Protein AF-A0A366MUT0-F1 (afdb_monomer)

Secondary structure (DSSP, 8-state):
--HHHHHHHHHHHTTSSS--HHHHHHHHHHHHHHHHHHHHHHHHHHH--GGGHHHHHHHHHHHHHHHHHHHHHHTT-

Structure (mmCIF, N/CA/C/O backbone):
data_AF-A0A366MUT0-F1
#
_entry.id   AF-A0A366MUT0-F1
#
loop_
_atom_site.group_PDB
_atom_site.id
_atom_site.type_symbol
_atom_site.label_atom_id
_atom_site.label_alt_id
_atom_site.label_comp_id
_atom_site.label_asym_id
_atom_site.label_entity_id
_atom_site.label_seq_id
_atom_site.pdbx_PDB_ins_code
_atom_site.Cartn_x
_atom_site.Cartn_y
_atom_site.Cartn_z
_atom_site.occupancy
_atom_site.B_iso_or_equiv
_atom_site.auth_seq_id
_atom_site.auth_comp_id
_atom_site.auth_asym_id
_atom_site.auth_atom_id
_atom_site.pdbx_PDB_model_num
ATOM 1 N N . MET A 1 1 ? 4.972 -6.173 7.503 1.00 58.72 1 MET A N 1
ATOM 2 C CA . MET A 1 1 ? 3.564 -6.658 7.513 1.00 58.72 1 MET A CA 1
ATOM 3 C C . MET A 1 1 ? 2.952 -6.554 6.106 1.00 58.72 1 MET A C 1
ATOM 5 O O . MET A 1 1 ? 3.060 -5.493 5.490 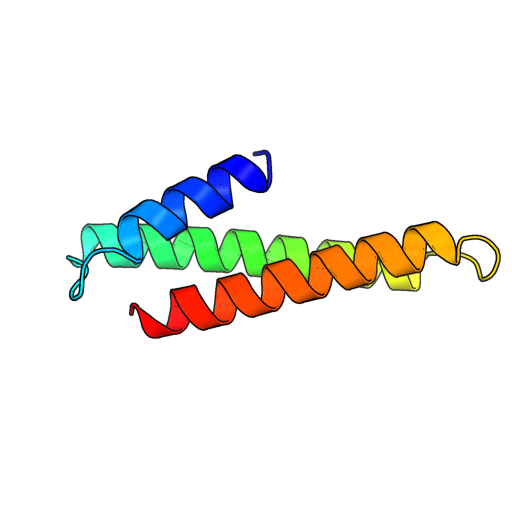1.00 58.72 1 MET A O 1
ATOM 9 N N . LYS A 1 2 ? 2.363 -7.639 5.563 1.00 72.25 2 LYS A N 1
ATOM 10 C CA . LYS A 1 2 ? 1.765 -7.664 4.203 1.00 72.25 2 LYS A CA 1
ATOM 11 C C . LYS A 1 2 ? 0.628 -6.633 4.085 1.00 72.25 2 LYS A C 1
ATOM 13 O O . LYS A 1 2 ? -0.158 -6.501 5.020 1.00 72.25 2 LYS A O 1
ATOM 18 N N . LEU A 1 3 ? 0.541 -5.921 2.954 1.00 60.66 3 LEU A N 1
ATOM 19 C CA . LEU A 1 3 ? -0.450 -4.854 2.710 1.00 60.66 3 LEU A CA 1
ATOM 20 C C . LEU A 1 3 ? -1.891 -5.340 2.942 1.00 60.66 3 LEU A C 1
ATOM 22 O O . LEU A 1 3 ? -2.675 -4.651 3.584 1.00 60.66 3 LEU A O 1
ATOM 26 N N . SER A 1 4 ? -2.198 -6.571 2.531 1.00 66.75 4 SER A N 1
ATOM 27 C CA . SER A 1 4 ? -3.516 -7.193 2.690 1.00 66.75 4 SER A CA 1
ATOM 28 C C . SER A 1 4 ? -3.971 -7.269 4.153 1.00 66.75 4 SER A C 1
ATOM 30 O O . SER A 1 4 ? -5.109 -6.926 4.454 1.00 66.75 4 SER A O 1
ATOM 32 N N . LYS A 1 5 ? -3.065 -7.600 5.089 1.00 75.06 5 LYS A N 1
ATOM 33 C CA . LYS A 1 5 ? -3.388 -7.648 6.530 1.00 75.06 5 LYS A CA 1
ATOM 34 C C . LYS A 1 5 ? -3.688 -6.264 7.111 1.00 75.06 5 LYS A C 1
ATOM 36 O O . LYS A 1 5 ? -4.447 -6.144 8.067 1.00 75.06 5 LYS A O 1
ATOM 41 N N . ILE A 1 6 ? -3.061 -5.221 6.565 1.00 68.56 6 ILE A N 1
ATOM 42 C CA . ILE A 1 6 ? -3.303 -3.834 6.981 1.00 68.56 6 ILE A CA 1
ATOM 43 C C . ILE A 1 6 ? -4.687 -3.391 6.490 1.00 68.56 6 ILE A C 1
ATOM 45 O O . ILE A 1 6 ? -5.480 -2.867 7.269 1.00 68.56 6 ILE A O 1
ATOM 49 N N . VAL A 1 7 ? -5.010 -3.703 5.231 1.00 64.31 7 VAL A N 1
ATOM 50 C CA . VAL A 1 7 ? -6.324 -3.442 4.624 1.00 64.31 7 VAL A CA 1
ATOM 51 C C . VAL A 1 7 ? -7.453 -4.135 5.392 1.00 64.31 7 VAL A C 1
ATOM 53 O O . VAL A 1 7 ? -8.480 -3.512 5.653 1.00 64.31 7 VAL A O 1
ATOM 56 N N . GLU A 1 8 ? -7.277 -5.396 5.792 1.00 70.88 8 GLU A N 1
ATOM 57 C CA . GLU A 1 8 ? -8.278 -6.127 6.584 1.00 70.88 8 GLU A CA 1
ATOM 58 C C . GLU A 1 8 ? -8.539 -5.488 7.949 1.00 70.88 8 GLU A C 1
ATOM 60 O O . GLU A 1 8 ? -9.695 -5.375 8.363 1.00 70.88 8 GLU A O 1
ATOM 65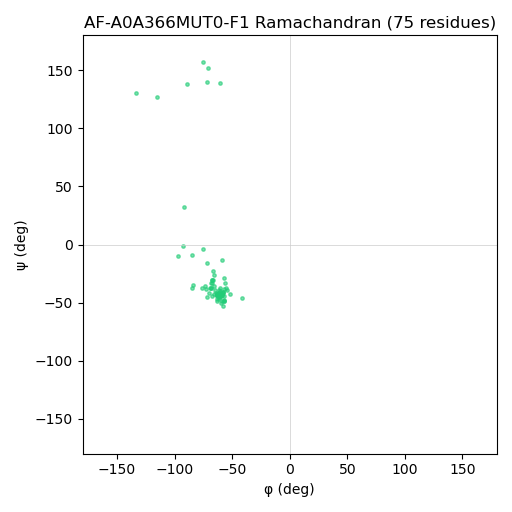 N N . LYS A 1 9 ? -7.486 -5.028 8.639 1.00 71.06 9 LYS A N 1
ATOM 66 C CA . LYS A 1 9 ? -7.638 -4.343 9.929 1.00 71.06 9 LYS A CA 1
ATOM 67 C C . LYS A 1 9 ? -8.451 -3.064 9.779 1.00 71.06 9 LYS A C 1
ATOM 69 O O . LYS A 1 9 ? -9.397 -2.878 10.534 1.00 71.06 9 LYS A O 1
ATOM 74 N N . ILE A 1 10 ? -8.144 -2.237 8.780 1.00 69.69 10 ILE A N 1
ATOM 75 C CA . ILE A 1 10 ? -8.902 -1.005 8.513 1.00 69.69 10 ILE A CA 1
ATOM 76 C C . ILE A 1 10 ? -10.346 -1.328 8.143 1.00 69.69 10 ILE A C 1
ATOM 78 O O . ILE A 1 10 ? -11.257 -0.711 8.681 1.00 69.69 10 ILE A O 1
ATOM 82 N N . LYS A 1 11 ? -10.586 -2.333 7.290 1.00 65.62 11 LYS A N 1
ATOM 83 C CA . LYS A 1 11 ? -11.947 -2.766 6.926 1.00 65.62 11 LYS A CA 1
ATOM 84 C C . LYS A 1 11 ? -12.801 -3.149 8.134 1.00 65.62 11 LYS A C 1
ATOM 86 O O . LYS A 1 11 ? -14.008 -2.940 8.096 1.00 65.62 11 LYS A O 1
ATOM 91 N N . LYS A 1 12 ? -12.203 -3.705 9.192 1.00 70.75 12 LYS A N 1
ATOM 92 C CA . LYS A 1 12 ? -12.918 -4.035 10.434 1.00 70.75 12 LYS A CA 1
ATOM 93 C C . LYS A 1 12 ? -13.390 -2.783 11.181 1.00 70.75 12 LYS A C 1
ATOM 95 O O . LYS A 1 12 ? -14.433 -2.827 11.825 1.00 70.75 12 LYS A O 1
ATOM 100 N N . TYR A 1 13 ? -12.625 -1.700 11.089 1.00 66.25 13 TYR A N 1
ATOM 101 C CA . TYR A 1 13 ? -12.940 -0.413 11.702 1.00 66.25 13 TYR A CA 1
ATOM 102 C C . TYR A 1 13 ? -13.881 0.426 10.822 1.00 66.25 13 TYR A C 1
ATOM 104 O O . TYR A 1 13 ? -14.807 1.009 11.358 1.00 66.25 13 TYR A O 1
ATOM 112 N N . LEU A 1 14 ? -13.762 0.340 9.488 1.00 61.38 14 LEU A N 1
ATOM 113 C CA . LEU A 1 14 ? -14.667 0.954 8.492 1.00 61.38 14 LEU A CA 1
ATOM 114 C C . LEU A 1 14 ? -16.139 0.519 8.591 1.00 61.38 14 LEU A C 1
ATOM 116 O O . LEU A 1 14 ? -16.979 1.106 7.923 1.00 61.38 14 LEU A O 1
ATOM 120 N N . LYS A 1 15 ? -16.455 -0.537 9.348 1.00 64.75 15 LYS A N 1
ATOM 121 C CA . LYS A 1 15 ? -17.829 -1.027 9.552 1.00 64.75 15 LYS A CA 1
ATOM 122 C C . LYS A 1 15 ? -18.514 -0.446 10.795 1.00 64.75 15 LYS A C 1
ATOM 124 O O . LYS A 1 15 ? -19.630 -0.857 11.091 1.00 64.75 15 LYS A O 1
ATOM 129 N N . LYS A 1 16 ? -17.829 0.393 11.573 1.00 61.00 16 LYS A N 1
ATOM 130 C CA . LYS A 1 16 ? -18.383 1.025 12.773 1.00 61.00 16 LYS A CA 1
ATOM 131 C C . LYS A 1 16 ? -18.438 2.527 12.534 1.00 61.00 16 LYS A C 1
ATOM 133 O O . LYS A 1 16 ? -17.413 3.088 12.169 1.00 61.00 16 LYS A O 1
ATOM 138 N N . ASP A 1 17 ? -19.612 3.117 12.735 1.00 58.44 17 ASP A N 1
ATOM 139 C CA . ASP A 1 17 ? -19.858 4.544 12.500 1.00 58.44 17 ASP A CA 1
ATOM 140 C C . ASP A 1 17 ? -19.076 5.456 13.460 1.00 58.44 17 ASP A C 1
ATOM 142 O O . ASP A 1 17 ? -18.699 6.545 13.056 1.00 58.44 17 ASP A O 1
ATOM 146 N N . ASP A 1 18 ? -18.722 4.972 14.660 1.00 60.31 18 ASP A N 1
ATOM 147 C CA . ASP A 1 18 ? -17.862 5.689 15.610 1.00 60.31 18 ASP A CA 1
ATOM 148 C C . ASP A 1 18 ? -16.767 4.783 16.196 1.00 60.31 18 ASP A C 1
ATOM 150 O O . ASP A 1 18 ? -17.018 3.672 16.699 1.00 60.31 18 ASP A O 1
ATOM 154 N N . LEU A 1 19 ? -15.522 5.262 16.152 1.00 66.38 19 LEU A N 1
ATOM 155 C CA . LEU A 1 19 ? -14.376 4.611 16.781 1.00 66.38 19 LEU A CA 1
ATOM 156 C C . LEU A 1 19 ? -14.221 5.096 18.226 1.00 66.38 19 LEU A C 1
ATOM 158 O O . LEU A 1 19 ? -14.315 6.273 18.533 1.00 66.38 19 LEU A O 1
ATOM 162 N N . LYS A 1 20 ? -13.926 4.181 19.156 1.00 75.44 20 LYS A N 1
ATOM 163 C CA . LYS A 1 20 ? -13.448 4.584 20.492 1.00 75.44 20 LYS A CA 1
ATOM 164 C C . LYS A 1 20 ? -12.022 5.143 20.367 1.00 75.44 20 LYS A C 1
ATOM 166 O O . LYS A 1 20 ? -11.262 4.608 19.564 1.00 75.44 20 LYS A O 1
ATOM 171 N N . LYS A 1 21 ? -11.587 6.053 21.253 1.00 72.44 21 LYS A N 1
ATOM 172 C CA . LYS A 1 21 ? -10.199 6.591 21.309 1.00 72.44 21 LYS A CA 1
ATOM 173 C C . LYS A 1 21 ? -9.081 5.551 21.099 1.00 72.44 21 LYS A C 1
ATOM 175 O O . LYS A 1 21 ? -8.181 5.738 20.292 1.00 72.44 21 LYS A O 1
ATOM 180 N N . SER A 1 22 ? -9.160 4.391 21.762 1.00 72.94 22 SER A N 1
ATOM 181 C CA . SER A 1 22 ? -8.161 3.311 21.598 1.00 72.94 22 SER A CA 1
ATOM 182 C C . SER A 1 22 ? -8.156 2.669 20.194 1.00 72.94 22 SER A C 1
ATOM 184 O O . SER A 1 22 ? -7.182 2.038 19.778 1.00 72.94 22 SER A O 1
ATOM 186 N N . GLN A 1 23 ? -9.265 2.763 19.463 1.00 73.62 23 GLN A N 1
ATOM 187 C CA . GLN A 1 23 ? -9.382 2.324 18.075 1.00 73.62 23 GLN A CA 1
ATOM 188 C C . GLN A 1 23 ? -8.905 3.414 17.111 1.00 73.62 23 GLN A C 1
ATOM 190 O O . GLN A 1 23 ? -8.222 3.065 16.153 1.00 73.62 23 GLN A O 1
ATOM 195 N N . GLU A 1 24 ? -9.178 4.691 17.391 1.00 75.19 24 GLU A N 1
ATOM 196 C CA . GLU A 1 24 ? -8.633 5.833 16.638 1.00 75.19 24 GLU A CA 1
ATOM 197 C C . GLU A 1 24 ? -7.103 5.815 16.632 1.00 75.19 24 GLU A C 1
ATOM 199 O O . GLU A 1 24 ? -6.508 5.826 15.562 1.00 75.19 24 GLU A O 1
ATOM 204 N N . GLU A 1 25 ? -6.450 5.645 17.788 1.00 80.12 25 GLU A N 1
ATOM 205 C CA . GLU A 1 25 ? -4.981 5.530 17.872 1.00 80.12 25 GLU A CA 1
ATOM 206 C C . GLU A 1 25 ? -4.432 4.382 17.010 1.00 80.12 25 GLU A C 1
ATOM 208 O O . GLU A 1 25 ? -3.393 4.501 16.355 1.00 80.12 25 GLU A O 1
ATOM 213 N N . LYS A 1 26 ? -5.148 3.252 16.962 1.00 80.19 26 LYS A N 1
ATOM 214 C CA . LYS A 1 26 ? -4.773 2.113 16.111 1.00 80.19 26 LYS A CA 1
ATOM 215 C C . LYS A 1 26 ? -4.957 2.431 14.632 1.00 80.19 26 LYS A C 1
ATOM 217 O O . LYS A 1 26 ? -4.150 1.970 13.826 1.00 80.19 26 LYS A O 1
ATOM 222 N N . VAL A 1 27 ? -6.003 3.168 14.267 1.00 79.69 27 VAL A N 1
ATOM 223 C CA . VAL A 1 27 ? -6.249 3.594 12.885 1.00 79.69 27 VAL A CA 1
ATOM 224 C C . VAL A 1 27 ? -5.224 4.648 12.463 1.00 79.69 27 VAL A C 1
ATOM 226 O O . VAL A 1 27 ? -4.653 4.498 11.388 1.00 79.69 27 VAL A O 1
ATOM 229 N N . LEU A 1 28 ? -4.887 5.614 13.321 1.00 83.56 28 LEU A N 1
ATOM 230 C CA . LEU A 1 28 ? -3.825 6.602 13.101 1.00 83.56 28 LEU A CA 1
ATOM 231 C C . LEU A 1 28 ? -2.476 5.932 12.837 1.00 83.56 28 LEU A C 1
ATOM 233 O O . LEU A 1 28 ? -1.841 6.213 11.821 1.00 83.56 28 LEU A O 1
ATOM 237 N N . LYS A 1 29 ? -2.092 4.961 13.672 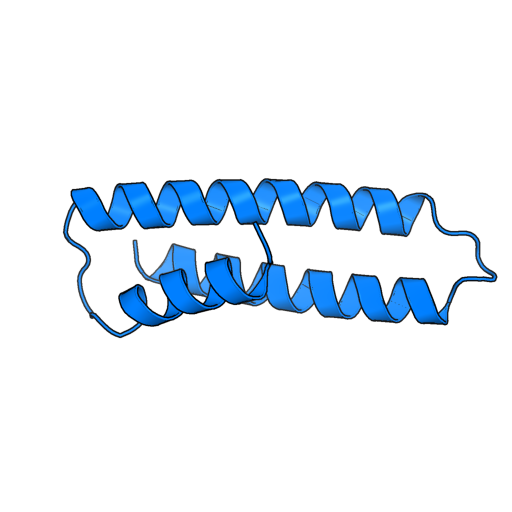1.00 85.19 29 LYS A N 1
ATOM 238 C CA . LYS A 1 29 ? -0.851 4.198 13.476 1.00 85.19 29 LYS A CA 1
ATOM 239 C C . LYS A 1 29 ? -0.841 3.431 12.151 1.00 85.19 29 LYS A C 1
ATOM 241 O O . LYS A 1 29 ? 0.172 3.354 11.465 1.00 85.19 29 LYS A O 1
ATOM 246 N N . ILE A 1 30 ? -1.989 2.885 11.751 1.00 83.25 30 ILE A N 1
ATOM 247 C CA . ILE A 1 30 ? -2.126 2.230 10.448 1.00 83.25 30 ILE A CA 1
ATOM 248 C C . ILE A 1 30 ? -2.045 3.248 9.291 1.00 83.25 30 ILE A C 1
ATOM 250 O O . ILE A 1 30 ? -1.474 2.938 8.244 1.00 83.25 30 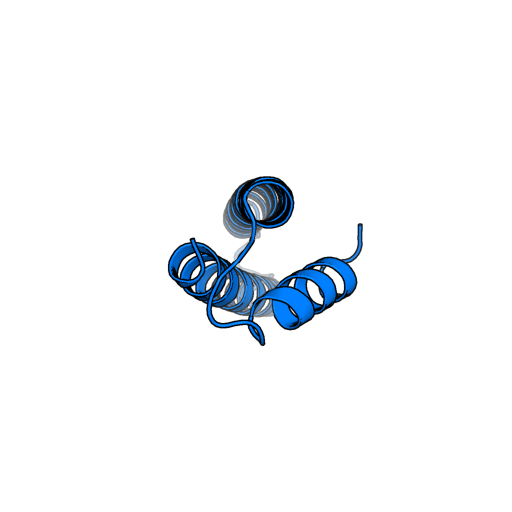ILE A O 1
ATOM 254 N N . ILE A 1 31 ? -2.605 4.450 9.450 1.00 85.38 31 ILE A N 1
ATOM 255 C CA . ILE A 1 31 ? -2.508 5.529 8.459 1.00 85.38 31 ILE A CA 1
ATOM 256 C C . ILE A 1 31 ? -1.049 5.965 8.287 1.00 85.38 31 ILE A C 1
ATOM 258 O O . ILE A 1 31 ? -0.615 6.136 7.147 1.00 85.38 31 ILE A O 1
ATOM 262 N N . GLU A 1 32 ? -0.280 6.095 9.369 1.00 87.81 32 GLU A N 1
ATOM 263 C CA .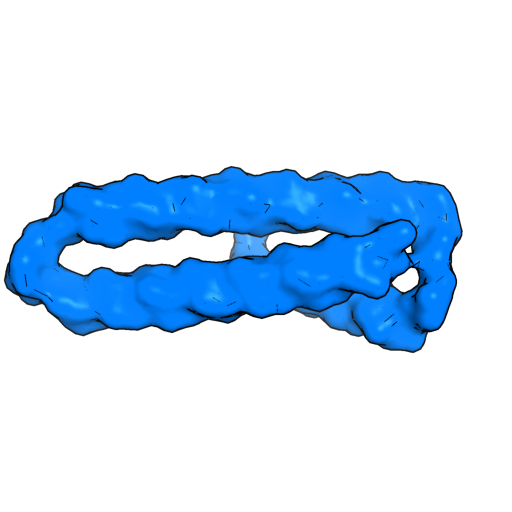 GLU A 1 32 ? 1.161 6.374 9.306 1.00 87.81 32 GLU A CA 1
ATOM 264 C C . GLU A 1 32 ? 1.921 5.289 8.537 1.00 87.81 32 GLU A C 1
ATOM 266 O O . GLU A 1 32 ? 2.608 5.609 7.565 1.00 87.81 32 GLU A O 1
ATOM 271 N N . ASP A 1 33 ? 1.709 4.008 8.865 1.00 87.62 33 ASP A N 1
ATOM 272 C CA . ASP A 1 33 ? 2.321 2.882 8.141 1.00 87.62 33 ASP A CA 1
ATOM 273 C C . ASP A 1 33 ? 2.003 2.926 6.630 1.00 87.62 33 ASP A C 1
ATOM 275 O O . ASP A 1 33 ? 2.825 2.574 5.774 1.00 87.62 33 ASP A O 1
ATOM 279 N N . LEU A 1 34 ? 0.782 3.337 6.268 1.00 86.62 34 LEU A N 1
ATOM 280 C CA . LEU A 1 34 ? 0.365 3.491 4.873 1.00 86.62 34 LEU A CA 1
ATOM 281 C C . LEU A 1 34 ? 1.008 4.704 4.201 1.00 86.62 34 LEU A C 1
ATOM 283 O O . LEU A 1 34 ? 1.364 4.610 3.024 1.00 86.62 34 LEU A O 1
ATOM 287 N N . LYS A 1 35 ? 1.162 5.824 4.916 1.00 88.19 35 LYS A N 1
ATOM 288 C CA . LYS A 1 35 ? 1.855 7.025 4.428 1.00 88.19 35 LYS A CA 1
ATOM 289 C C . LYS A 1 35 ? 3.329 6.720 4.162 1.00 88.19 35 LYS A C 1
ATOM 291 O O . LYS A 1 35 ? 3.824 7.054 3.084 1.00 88.19 35 LYS A O 1
ATOM 296 N N . GLU A 1 36 ? 3.989 5.991 5.057 1.00 90.75 36 GLU A N 1
ATOM 297 C CA . GLU A 1 36 ? 5.378 5.562 4.877 1.00 90.75 36 GLU A CA 1
ATOM 298 C C . GLU A 1 36 ? 5.523 4.632 3.660 1.00 90.75 36 GLU A C 1
ATOM 300 O O . GLU A 1 36 ? 6.361 4.857 2.782 1.00 90.75 36 GLU A O 1
ATOM 305 N N . LYS A 1 37 ? 4.642 3.629 3.528 1.00 87.69 37 LYS A N 1
ATOM 306 C CA . LYS A 1 37 ? 4.615 2.743 2.349 1.00 87.69 37 LYS A CA 1
ATOM 307 C C . LYS A 1 37 ? 4.342 3.488 1.050 1.00 87.69 37 LYS A C 1
ATOM 309 O O . LYS A 1 37 ? 4.951 3.173 0.030 1.00 87.69 37 LYS A O 1
ATOM 314 N N . ARG A 1 38 ? 3.435 4.467 1.072 1.00 88.62 38 ARG A N 1
ATOM 315 C CA . ARG A 1 38 ? 3.164 5.330 -0.082 1.00 88.62 38 ARG A CA 1
ATOM 316 C C . ARG A 1 38 ? 4.426 6.081 -0.494 1.00 88.62 38 ARG A C 1
ATOM 318 O O . ARG A 1 38 ? 4.677 6.184 -1.689 1.00 88.62 38 ARG A O 1
ATOM 325 N N . SER A 1 39 ? 5.202 6.586 0.465 1.00 90.50 39 SER A N 1
ATOM 326 C CA . SER A 1 39 ? 6.463 7.273 0.181 1.00 90.50 39 SER A CA 1
ATOM 327 C C . SER A 1 39 ? 7.475 6.335 -0.476 1.00 90.50 39 SER A C 1
ATOM 329 O O . SER A 1 39 ? 7.967 6.646 -1.555 1.00 90.50 39 SER A O 1
ATOM 331 N N . LYS A 1 40 ? 7.681 5.138 0.091 1.00 90.75 40 LYS A N 1
ATOM 332 C CA . LYS A 1 40 ? 8.594 4.124 -0.467 1.00 90.75 40 LYS A CA 1
ATOM 333 C C . LYS A 1 40 ? 8.235 3.739 -1.903 1.00 90.75 40 LYS A C 1
ATOM 335 O O . LYS A 1 40 ? 9.105 3.717 -2.759 1.00 90.75 40 LYS A O 1
ATOM 340 N N . ILE A 1 41 ? 6.949 3.525 -2.194 1.00 88.81 41 ILE A N 1
ATOM 341 C CA . ILE A 1 41 ? 6.492 3.207 -3.558 1.00 88.81 41 ILE A CA 1
ATOM 342 C C . ILE A 1 41 ? 6.714 4.386 -4.517 1.00 88.81 41 ILE A C 1
ATOM 344 O O . ILE A 1 41 ? 7.048 4.164 -5.676 1.00 88.81 41 ILE A O 1
ATOM 348 N N . LYS A 1 42 ? 6.555 5.642 -4.069 1.00 89.44 42 LYS A N 1
ATOM 349 C CA . LYS A 1 42 ? 6.883 6.805 -4.914 1.00 89.44 42 LYS A CA 1
ATOM 350 C C . LYS A 1 42 ? 8.367 6.858 -5.254 1.00 89.44 42 LYS A C 1
ATOM 352 O O . LYS A 1 42 ? 8.697 7.202 -6.382 1.00 89.44 42 LYS A O 1
ATOM 357 N N . GLU A 1 43 ? 9.238 6.579 -4.290 1.00 91.81 43 GLU A N 1
ATOM 358 C CA . GLU A 1 43 ? 10.680 6.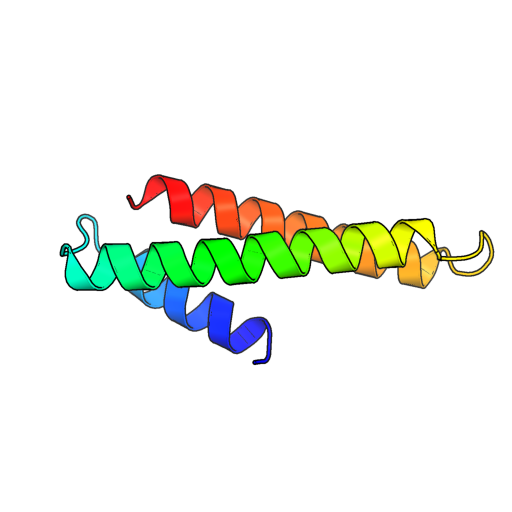535 -4.541 1.00 91.81 43 GLU A CA 1
ATOM 359 C C . GLU A 1 43 ? 11.042 5.385 -5.472 1.00 91.81 43 GLU A C 1
ATOM 361 O O . GLU A 1 43 ? 11.758 5.607 -6.442 1.00 91.81 43 GLU A O 1
ATOM 366 N N . GLU A 1 44 ? 10.445 4.211 -5.262 1.00 88.81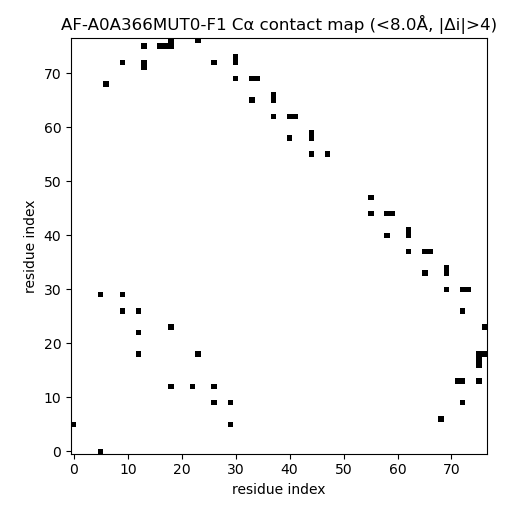 44 GLU A N 1
ATOM 367 C CA . GLU A 1 44 ? 10.620 3.055 -6.139 1.00 88.81 44 GLU A CA 1
ATOM 368 C C . GLU A 1 44 ? 10.225 3.403 -7.582 1.00 88.81 44 GLU A C 1
ATOM 370 O O . GLU A 1 44 ? 11.027 3.219 -8.489 1.00 88.81 44 GLU A O 1
ATOM 375 N N . ILE A 1 45 ? 9.063 4.037 -7.794 1.00 89.38 45 ILE A N 1
ATOM 376 C CA . ILE A 1 45 ? 8.626 4.531 -9.114 1.00 89.38 45 ILE A CA 1
ATOM 377 C C . ILE A 1 45 ? 9.625 5.523 -9.725 1.00 89.38 45 ILE A C 1
ATOM 379 O O . ILE A 1 45 ? 9.866 5.466 -10.928 1.00 89.38 45 ILE A O 1
ATOM 383 N N . LYS A 1 46 ? 10.189 6.441 -8.928 1.00 88.75 46 LYS A N 1
ATOM 384 C CA . LYS A 1 46 ? 11.179 7.421 -9.410 1.00 88.75 46 LYS A CA 1
ATOM 385 C C . LYS A 1 46 ? 12.500 6.767 -9.820 1.00 88.75 46 LYS A C 1
ATOM 387 O O . LYS A 1 46 ? 13.171 7.300 -10.694 1.00 88.75 46 LYS A O 1
ATOM 392 N N . SER A 1 47 ? 12.867 5.657 -9.181 1.00 88.38 47 SER A N 1
ATOM 393 C CA . SER A 1 47 ? 14.086 4.898 -9.484 1.00 88.38 47 SER A CA 1
ATOM 394 C C . SER A 1 47 ? 13.940 3.891 -10.628 1.00 88.38 47 SER A C 1
ATOM 396 O O . SER A 1 47 ? 14.947 3.326 -11.042 1.00 88.38 47 SER A O 1
ATOM 398 N N . LEU A 1 48 ? 12.721 3.640 -11.123 1.00 88.00 48 LEU A N 1
ATOM 399 C CA . LEU A 1 48 ? 12.506 2.716 -12.238 1.00 88.00 48 LEU A CA 1
ATOM 400 C C . LEU A 1 48 ? 13.011 3.310 -13.548 1.00 88.00 48 LEU A C 1
ATOM 402 O O . LEU A 1 48 ? 12.777 4.481 -13.857 1.00 88.00 48 LEU A O 1
ATOM 406 N N . ASP A 1 49 ? 13.628 2.451 -14.350 1.00 82.06 49 ASP A N 1
ATOM 407 C CA . ASP A 1 49 ? 14.043 2.790 -15.705 1.00 82.06 49 ASP A CA 1
ATOM 408 C C . ASP A 1 49 ? 12.825 2.809 -16.656 1.00 82.06 49 ASP A C 1
ATOM 410 O O . ASP A 1 49 ? 11.804 2.155 -16.421 1.00 82.06 49 ASP A O 1
ATOM 414 N N . ILE A 1 50 ? 12.926 3.523 -17.779 1.00 76.81 50 ILE A N 1
ATOM 415 C CA . ILE A 1 50 ? 11.867 3.654 -18.799 1.00 76.81 50 ILE A CA 1
ATOM 416 C C . ILE A 1 50 ? 11.429 2.284 -19.341 1.00 76.81 50 ILE A C 1
ATOM 418 O O . ILE A 1 50 ? 10.273 2.092 -19.721 1.00 76.81 50 ILE A O 1
ATOM 422 N N . LYS A 1 51 ? 12.341 1.306 -19.340 1.00 83.00 51 LYS A N 1
ATOM 423 C CA . LYS A 1 51 ? 12.085 -0.070 -19.790 1.00 83.00 51 LYS A CA 1
ATOM 424 C C . LYS A 1 51 ? 11.207 -0.873 -18.821 1.00 83.00 51 LYS A C 1
ATOM 426 O O . LYS A 1 51 ? 10.644 -1.889 -19.217 1.00 83.00 51 LYS A O 1
ATOM 431 N N . GLU A 1 52 ? 11.037 -0.421 -17.579 1.00 86.44 52 GLU A N 1
ATOM 432 C CA . GLU A 1 52 ? 10.229 -1.087 -16.549 1.00 86.44 52 GLU A CA 1
ATOM 433 C C . GLU A 1 52 ? 8.768 -0.589 -16.519 1.00 86.44 52 GLU A C 1
ATOM 435 O O . GLU A 1 52 ? 8.127 -0.581 -15.466 1.00 86.44 52 GLU A O 1
ATOM 440 N N . ILE A 1 53 ? 8.208 -0.205 -17.675 1.00 84.00 53 ILE A N 1
ATOM 441 C CA . ILE A 1 53 ? 6.866 0.397 -17.798 1.00 84.00 53 ILE A CA 1
ATOM 442 C C . ILE A 1 53 ? 5.768 -0.434 -17.107 1.00 84.00 53 ILE A C 1
ATOM 444 O O . ILE A 1 53 ? 4.964 0.105 -16.354 1.00 84.00 53 ILE A O 1
ATOM 448 N N . ASN A 1 54 ? 5.794 -1.763 -17.256 1.00 88.44 54 ASN A N 1
ATOM 449 C CA . ASN A 1 54 ? 4.805 -2.657 -16.642 1.00 88.44 54 ASN A CA 1
ATOM 450 C C . ASN A 1 54 ? 4.882 -2.638 -15.108 1.00 88.44 54 ASN A C 1
ATOM 452 O O . ASN A 1 54 ? 3.865 -2.652 -14.417 1.00 88.44 54 ASN A O 1
ATOM 456 N N . LYS A 1 55 ? 6.099 -2.581 -14.563 1.00 88.69 55 LYS A N 1
ATOM 457 C CA . LYS A 1 55 ? 6.337 -2.535 -13.117 1.00 88.69 55 LYS A CA 1
ATOM 458 C C . LYS A 1 55 ? 5.979 -1.166 -12.549 1.00 88.69 55 LYS A C 1
ATOM 460 O O . LYS A 1 55 ? 5.415 -1.087 -11.457 1.00 88.69 55 LYS A O 1
ATOM 465 N N . LYS A 1 56 ? 6.234 -0.101 -13.314 1.00 87.56 56 LYS A N 1
ATOM 466 C CA . LYS A 1 56 ? 5.779 1.255 -13.001 1.00 87.56 56 LYS A CA 1
ATOM 467 C C . LYS A 1 56 ? 4.254 1.310 -12.903 1.00 87.56 56 LYS A C 1
ATOM 469 O O . LYS A 1 56 ? 3.740 1.751 -11.878 1.00 87.56 56 LYS A O 1
ATOM 474 N N . ASP A 1 57 ? 3.548 0.758 -13.886 1.00 89.56 57 ASP A N 1
ATOM 475 C CA . ASP A 1 57 ? 2.083 0.661 -13.898 1.00 89.56 57 ASP A CA 1
ATOM 476 C C . ASP A 1 57 ? 1.530 -0.111 -12.690 1.00 89.56 57 ASP A C 1
ATOM 478 O O . ASP A 1 57 ? 0.554 0.304 -12.054 1.00 89.56 57 ASP A O 1
ATOM 482 N N . GLU A 1 58 ? 2.145 -1.241 -12.329 1.00 90.50 58 GLU A N 1
ATOM 483 C CA . GLU A 1 58 ? 1.754 -1.997 -11.135 1.00 90.50 58 GLU A CA 1
ATOM 484 C C . GLU A 1 58 ? 1.946 -1.198 -9.841 1.00 90.50 58 GLU A C 1
ATOM 486 O O . GLU A 1 58 ? 1.092 -1.233 -8.943 1.00 90.50 58 GLU A O 1
ATOM 491 N N . LEU A 1 59 ? 3.068 -0.488 -9.722 1.00 90.19 59 LEU A N 1
ATOM 492 C CA . LEU A 1 59 ? 3.372 0.338 -8.560 1.00 90.19 59 LEU A CA 1
ATOM 493 C C . LEU A 1 59 ? 2.444 1.554 -8.483 1.00 90.19 59 LEU A C 1
ATOM 495 O O . LEU A 1 59 ? 1.970 1.873 -7.392 1.00 90.19 59 LEU A O 1
ATOM 499 N N . GLU A 1 60 ? 2.084 2.168 -9.610 1.00 89.19 60 GLU A N 1
ATOM 500 C CA . GLU A 1 60 ? 1.089 3.244 -9.663 1.00 89.19 60 GLU A CA 1
ATOM 501 C C . GLU A 1 60 ? -0.304 2.764 -9.231 1.00 89.19 60 GLU A C 1
ATOM 503 O O . GLU A 1 60 ? -0.958 3.414 -8.407 1.00 89.19 60 GLU A O 1
ATOM 508 N N . LYS A 1 61 ? -0.739 1.579 -9.683 1.00 91.62 61 LYS A N 1
ATOM 509 C CA . LYS A 1 61 ? -1.996 0.955 -9.225 1.00 91.62 61 LYS A CA 1
ATOM 510 C C . LYS A 1 61 ? -1.981 0.704 -7.715 1.00 91.62 61 LYS A C 1
ATOM 512 O O . LYS A 1 61 ? -2.954 1.019 -7.020 1.00 91.62 61 LYS A O 1
ATOM 517 N N . LYS A 1 62 ? -0.869 0.188 -7.175 1.00 87.88 62 LYS A N 1
ATOM 518 C CA . LYS A 1 62 ? -0.679 0.023 -5.720 1.00 87.88 62 LYS A CA 1
ATOM 519 C C . LYS A 1 62 ? -0.725 1.370 -4.995 1.00 87.88 62 LYS A C 1
ATOM 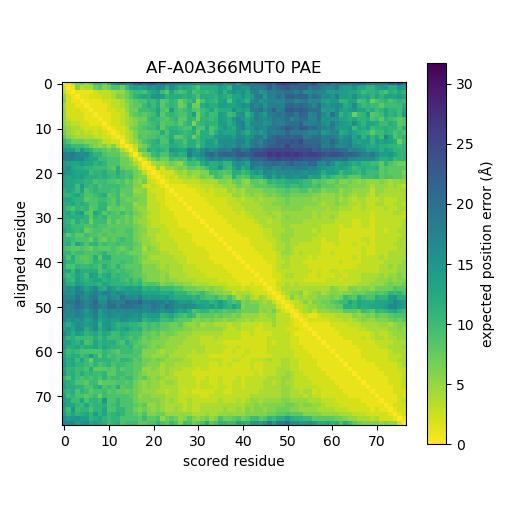521 O O . LYS A 1 62 ? -1.369 1.470 -3.948 1.00 87.88 62 LYS A O 1
ATOM 526 N N . LEU A 1 63 ? -0.102 2.407 -5.554 1.00 90.25 63 LEU A N 1
ATOM 527 C CA . LEU A 1 63 ? -0.091 3.753 -4.989 1.00 90.25 63 LEU A CA 1
ATOM 528 C C . LEU A 1 63 ? -1.506 4.338 -4.897 1.00 90.25 63 LEU A C 1
ATOM 530 O O . LEU A 1 63 ? -1.889 4.873 -3.853 1.00 90.25 63 LEU A O 1
ATOM 534 N N . GLN A 1 64 ? -2.305 4.193 -5.958 1.00 90.12 64 GLN A N 1
ATOM 535 C CA . GLN A 1 64 ? -3.704 4.619 -5.969 1.00 90.12 64 GLN A CA 1
ATOM 536 C C . GLN A 1 64 ? -4.546 3.857 -4.941 1.00 90.12 64 GLN A C 1
ATOM 538 O O . GLN A 1 64 ? -5.361 4.466 -4.243 1.00 90.12 64 GLN A O 1
ATOM 543 N N . ALA A 1 65 ? -4.351 2.541 -4.818 1.00 88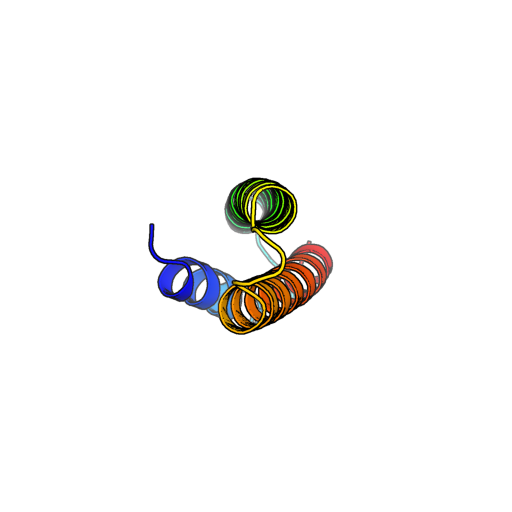.50 65 ALA A N 1
ATOM 544 C CA . ALA A 1 65 ? -5.056 1.733 -3.827 1.00 88.50 65 ALA A CA 1
ATOM 545 C C . ALA A 1 65 ? -4.749 2.204 -2.396 1.00 88.50 65 ALA A C 1
ATOM 547 O O . ALA A 1 65 ? -5.672 2.389 -1.602 1.00 88.50 65 ALA A O 1
ATOM 548 N N . ILE A 1 66 ? -3.475 2.472 -2.088 1.00 87.00 66 ILE A N 1
ATOM 549 C CA . ILE A 1 66 ? -3.051 3.011 -0.788 1.00 87.00 66 ILE A CA 1
ATOM 550 C C . ILE A 1 66 ? -3.650 4.400 -0.548 1.00 87.00 66 ILE A C 1
ATOM 552 O O . ILE A 1 66 ? -4.178 4.649 0.532 1.00 87.00 66 ILE A O 1
ATOM 556 N N . ALA A 1 67 ? -3.636 5.289 -1.546 1.00 87.50 67 ALA A N 1
ATOM 557 C CA . ALA A 1 67 ? -4.211 6.628 -1.421 1.00 87.50 67 ALA A CA 1
ATOM 558 C C . ALA A 1 67 ? -5.721 6.593 -1.123 1.00 87.50 67 ALA A C 1
ATOM 560 O O . ALA A 1 67 ? -6.189 7.297 -0.228 1.00 87.50 67 ALA A O 1
ATOM 561 N N . LYS A 1 68 ? -6.480 5.731 -1.817 1.00 88.12 68 LYS A N 1
ATOM 562 C CA . LYS A 1 68 ? -7.910 5.513 -1.534 1.00 88.12 68 LYS A CA 1
ATOM 563 C C . LYS A 1 68 ? -8.130 4.974 -0.120 1.00 88.12 68 LYS A C 1
ATOM 565 O O . LYS A 1 68 ? -9.088 5.372 0.537 1.00 88.12 68 LYS A O 1
ATOM 570 N N . LEU A 1 69 ? -7.260 4.077 0.341 1.00 84.75 69 LEU A N 1
ATOM 571 C CA . LEU A 1 69 ? -7.353 3.484 1.672 1.00 84.75 69 LEU A CA 1
ATOM 572 C C . LEU A 1 69 ? -7.093 4.515 2.776 1.00 84.75 69 LEU A C 1
ATOM 574 O O . LEU A 1 69 ? -7.856 4.562 3.735 1.00 84.75 69 LEU A O 1
ATOM 578 N N . ILE A 1 70 ? -6.067 5.359 2.614 1.00 86.06 70 ILE A N 1
ATOM 579 C CA . ILE A 1 70 ? -5.761 6.463 3.537 1.00 86.06 70 ILE A CA 1
ATOM 580 C C . ILE A 1 70 ? -6.967 7.396 3.633 1.00 86.06 70 ILE A C 1
ATOM 582 O O . ILE A 1 70 ? -7.482 7.578 4.726 1.00 86.06 70 ILE A O 1
ATOM 586 N N . LYS A 1 71 ? -7.495 7.873 2.497 1.00 85.62 71 LYS A N 1
ATOM 587 C CA . LYS A 1 71 ? -8.640 8.798 2.477 1.00 85.62 71 LYS A CA 1
ATOM 588 C C . LYS A 1 71 ? -9.877 8.225 3.179 1.00 85.62 71 LYS A C 1
ATOM 590 O O . LYS A 1 71 ? -10.561 8.936 3.901 1.00 85.62 71 LYS A O 1
ATOM 595 N N . LYS A 1 72 ? -10.164 6.933 2.982 1.00 81.94 72 LYS A N 1
ATOM 596 C CA . LYS A 1 72 ? -11.265 6.251 3.683 1.00 81.94 72 LYS A CA 1
ATOM 597 C C . LYS A 1 72 ? -11.003 6.079 5.178 1.00 81.94 72 LYS A C 1
ATOM 599 O O . LYS A 1 72 ? -11.953 6.075 5.939 1.00 81.94 72 LYS A O 1
ATOM 604 N N . SER A 1 73 ? -9.748 5.889 5.575 1.00 77.50 73 SER A N 1
ATOM 605 C CA . SER A 1 73 ? -9.370 5.723 6.983 1.00 77.50 73 SER A CA 1
ATOM 606 C C . SER A 1 73 ? -9.377 7.054 7.729 1.00 77.50 73 SER A C 1
ATOM 608 O O . SER A 1 73 ? -9.780 7.086 8.879 1.00 77.50 73 SER A O 1
ATOM 610 N N . GLU A 1 74 ? -8.955 8.138 7.074 1.00 79.44 74 GLU A N 1
ATOM 611 C CA . GLU A 1 74 ? -9.016 9.502 7.613 1.00 79.44 74 GLU A CA 1
ATOM 612 C C . GLU A 1 74 ? -10.464 9.975 7.787 1.00 79.44 74 GLU A C 1
ATOM 614 O O . GLU A 1 74 ? -10.731 10.713 8.713 1.00 79.44 74 GLU A O 1
ATOM 619 N N . ALA A 1 75 ? -11.407 9.516 6.956 1.00 77.75 75 ALA A N 1
ATOM 620 C CA . ALA A 1 75 ? -12.831 9.839 7.099 1.00 77.75 75 ALA A CA 1
ATOM 621 C C . ALA A 1 75 ? -13.551 9.092 8.246 1.00 77.75 75 ALA A C 1
ATOM 623 O O . ALA A 1 75 ? -14.744 9.301 8.433 1.00 77.75 75 ALA A O 1
ATOM 624 N N . LEU A 1 76 ? -12.867 8.175 8.942 1.00 67.25 76 LEU A N 1
ATOM 625 C CA . LEU A 1 76 ? -13.399 7.438 10.101 1.00 67.25 76 LEU A CA 1
ATOM 626 C C . LEU A 1 76 ? -12.996 8.044 11.448 1.00 67.25 76 LEU A C 1
ATOM 628 O O . LEU A 1 76 ? -13.424 7.535 12.482 1.00 67.25 76 LEU A O 1
ATOM 632 N N . ILE A 1 77 ? -12.080 9.009 11.423 1.00 63.66 77 ILE A N 1
ATOM 633 C CA . ILE A 1 77 ? -11.559 9.733 12.584 1.00 63.66 77 ILE A CA 1
ATOM 634 C C . ILE A 1 77 ? -12.157 11.135 12.513 1.00 63.66 77 ILE A C 1
ATOM 636 O O . ILE A 1 77 ? -12.531 11.664 13.576 1.00 63.66 77 ILE A O 1
#

Solvent-accessible surface area (backbone atoms only — not comparable to full-atom values): 4502 Å² total; per-residue (Å²): 134,63,69,67,64,54,52,52,55,50,54,65,52,73,75,47,96,72,64,55,72,80,49,43,57,53,50,52,53,51,43,50,57,49,52,53,50,47,50,53,50,52,52,52,53,70,70,52,57,86,88,43,51,71,59,43,52,53,49,51,54,51,46,52,53,50,52,55,49,42,56,58,55,61,75,61,107

Nearest PDB structures (foldseek):
  5n72-assembly1_A-2  TM=6.421E-01  e=2.309E+00  Legionella pneumophila
  5n6x-assembly1_A  TM=6.440E-01  e=2.965E+00  Legionella pneumophila

Foldseek 3Di:
DDPVVLLVLLVVLLVDLADDPVSLVVLVVSLVVLVVVLVVLVVVLVPDDPVCVVVNVVSVVVSVVSVVSSVSSVVRD

Radius of gyration: 14.27 Å; Cα contacts (8 Å, |Δi|>4): 35; chains: 1; bounding box: 34×18×41 Å

Mean predicted aligned error: 7.65 Å

pLDDT: mean 80.04, std 10.01, range [58.44, 91.81]

Organism: NCBI:txid2011099

Sequence (77 aa):
MKLSKIVEKIKKYLKKDDLKKSQEEKVLKIIEDLKEKRSKIKEEIKSLDIKEINKKDELEKKLQAIAKLIKKSEALI